Protein AF-A0A059LNT4-F1 (afdb_monomer)

Structure (mmCIF, N/CA/C/O backbone):
data_AF-A0A059LNT4-F1
#
_entry.id   AF-A0A059LNT4-F1
#
loop_
_atom_site.group_PDB
_atom_site.id
_atom_site.type_symbol
_atom_site.label_atom_id
_atom_site.label_alt_id
_atom_site.label_comp_id
_atom_site.label_asym_id
_atom_site.label_entity_id
_atom_site.label_seq_id
_atom_site.pdbx_PDB_ins_code
_atom_site.Cartn_x
_atom_site.Cartn_y
_atom_site.Cartn_z
_atom_site.occupancy
_atom_site.B_iso_or_equiv
_atom_site.auth_seq_id
_atom_site.auth_comp_id
_atom_site.auth_asym_id
_atom_site.auth_atom_id
_atom_site.pdbx_PDB_model_num
ATOM 1 N N . MET A 1 1 ? 23.253 -21.002 -30.972 1.00 73.50 1 MET A N 1
ATOM 2 C CA . MET A 1 1 ? 23.796 -20.289 -29.791 1.00 73.50 1 MET A CA 1
ATOM 3 C C . MET A 1 1 ? 22.802 -20.417 -28.641 1.00 73.50 1 MET A C 1
ATOM 5 O O . MET A 1 1 ? 21.646 -20.051 -28.825 1.00 73.50 1 MET A O 1
ATOM 9 N N . HIS A 1 2 ? 23.196 -21.004 -27.506 1.00 82.38 2 HIS A N 1
ATOM 10 C CA . HIS A 1 2 ? 22.270 -21.356 -26.416 1.00 82.38 2 HIS A CA 1
ATOM 11 C C . HIS A 1 2 ? 22.188 -20.314 -25.282 1.00 82.38 2 HIS A C 1
ATOM 13 O O . HIS A 1 2 ? 21.172 -20.287 -24.583 1.00 82.38 2 HIS A O 1
ATOM 19 N N . ASP A 1 3 ? 23.160 -19.408 -25.167 1.00 91.44 3 ASP A N 1
ATOM 20 C CA . ASP A 1 3 ? 23.259 -18.428 -24.069 1.00 91.44 3 ASP A CA 1
ATOM 21 C C . ASP A 1 3 ? 22.962 -16.995 -24.536 1.00 91.44 3 ASP A C 1
ATOM 23 O O . ASP A 1 3 ? 23.675 -16.042 -24.240 1.00 91.44 3 ASP A O 1
ATOM 27 N N . GLY A 1 4 ? 21.901 -16.842 -25.334 1.00 91.19 4 GLY A N 1
ATOM 28 C CA . GLY A 1 4 ? 21.432 -15.535 -25.790 1.00 91.19 4 GLY A CA 1
ATOM 29 C C . GLY A 1 4 ? 20.393 -14.925 -24.838 1.00 91.19 4 GLY A C 1
ATOM 30 O O . GLY A 1 4 ? 19.535 -15.658 -24.332 1.00 91.19 4 GLY A O 1
ATOM 31 N N . PRO A 1 5 ? 20.362 -13.590 -24.667 1.00 91.44 5 PRO A N 1
ATOM 32 C CA . PRO A 1 5 ? 19.374 -12.917 -23.817 1.00 91.44 5 PRO A CA 1
ATOM 33 C C . PRO A 1 5 ? 17.933 -13.175 -24.284 1.00 91.44 5 PRO A C 1
ATOM 35 O O . PRO A 1 5 ? 17.028 -13.308 -23.466 1.00 91.44 5 PRO A O 1
ATOM 38 N N . VAL A 1 6 ? 17.726 -13.356 -25.594 1.00 93.06 6 VAL A N 1
ATOM 39 C CA . VAL A 1 6 ? 16.432 -13.743 -26.184 1.00 93.06 6 VAL A CA 1
ATOM 40 C C . VAL A 1 6 ? 15.968 -15.109 -25.674 1.00 93.06 6 VAL A C 1
ATOM 42 O O . VAL A 1 6 ? 14.798 -15.277 -25.343 1.00 93.06 6 VAL A O 1
ATOM 45 N N . ARG A 1 7 ? 16.881 -16.081 -25.542 1.00 92.62 7 ARG A N 1
ATOM 46 C CA . ARG A 1 7 ? 16.547 -17.410 -25.014 1.00 92.62 7 ARG A CA 1
ATOM 47 C C . ARG A 1 7 ? 16.270 -17.365 -23.512 1.00 92.62 7 ARG A C 1
ATOM 49 O O . ARG A 1 7 ? 15.380 -18.071 -23.053 1.00 92.62 7 ARG A O 1
ATOM 56 N N . MET A 1 8 ? 16.984 -16.533 -22.754 1.00 93.00 8 MET A N 1
ATOM 57 C CA . MET A 1 8 ? 16.704 -16.328 -21.326 1.00 93.00 8 MET A CA 1
ATOM 58 C C . MET A 1 8 ? 15.334 -15.673 -21.100 1.00 93.00 8 MET A C 1
ATOM 60 O O . MET A 1 8 ? 14.596 -16.100 -20.214 1.00 93.00 8 MET A O 1
ATOM 64 N N . LEU A 1 9 ? 14.968 -14.694 -21.935 1.00 92.00 9 LEU A N 1
ATOM 65 C CA . LEU A 1 9 ? 13.643 -14.074 -21.925 1.00 92.00 9 LEU A CA 1
ATOM 66 C C . LEU A 1 9 ? 12.546 -15.081 -22.299 1.00 92.00 9 LEU A C 1
ATOM 68 O O . LEU A 1 9 ? 11.553 -15.186 -21.590 1.00 92.00 9 LEU A O 1
ATOM 72 N N . ALA A 1 10 ? 12.745 -15.870 -23.361 1.00 91.56 10 ALA A N 1
ATOM 73 C CA . ALA A 1 10 ? 11.788 -16.896 -23.789 1.00 91.56 10 ALA A CA 1
ATOM 74 C C . ALA A 1 10 ? 11.554 -17.978 -22.721 1.00 91.56 10 ALA A C 1
ATOM 76 O O . ALA A 1 10 ? 10.464 -18.534 -22.626 1.00 91.56 10 ALA A O 1
ATOM 77 N N . LYS A 1 11 ? 12.567 -18.260 -21.893 1.00 93.62 11 LYS A N 1
ATOM 78 C CA . LYS A 1 11 ? 12.459 -19.161 -20.739 1.00 93.62 11 LYS A CA 1
ATOM 79 C C . LYS A 1 11 ? 11.863 -18.506 -19.486 1.00 93.62 11 LYS A C 1
ATOM 81 O O . LYS A 1 11 ? 11.738 -19.182 -18.473 1.00 93.62 11 LYS A O 1
ATOM 86 N N . GLY A 1 12 ? 11.547 -17.210 -19.520 1.00 91.00 12 GLY A N 1
ATOM 87 C CA . GLY A 1 12 ? 11.014 -16.473 -18.371 1.00 91.00 12 GLY A CA 1
ATOM 88 C C . GLY A 1 12 ? 12.028 -16.209 -17.254 1.00 91.00 12 GLY A C 1
ATOM 89 O O . GLY A 1 12 ? 11.637 -15.816 -16.162 1.00 91.00 12 GLY A O 1
ATOM 90 N N . VAL A 1 13 ? 13.327 -16.408 -17.509 1.00 93.44 13 VAL A N 1
ATOM 91 C CA . VAL A 1 13 ? 14.394 -16.121 -16.529 1.00 93.44 13 VAL A CA 1
ATOM 92 C C . VAL A 1 13 ? 14.587 -14.610 -16.368 1.00 93.44 13 VAL A C 1
ATOM 94 O O . VAL A 1 13 ? 14.952 -14.130 -15.299 1.00 93.44 13 VAL A O 1
ATOM 97 N N . LEU A 1 14 ? 14.336 -13.853 -17.439 1.00 91.62 14 LEU A N 1
ATOM 98 C CA . LEU A 1 14 ? 14.414 -12.395 -17.459 1.00 91.62 14 LEU A CA 1
ATOM 99 C C . LEU A 1 14 ? 13.024 -11.789 -17.634 1.00 91.62 14 LEU A C 1
ATOM 101 O O . LEU A 1 14 ? 12.187 -12.328 -18.352 1.00 91.62 14 LEU A O 1
ATOM 105 N N . HIS A 1 15 ? 12.823 -10.611 -17.046 1.00 87.38 15 HIS A N 1
ATOM 106 C CA . HIS A 1 15 ? 11.605 -9.818 -17.236 1.00 87.38 15 HIS A CA 1
ATOM 107 C C . HIS A 1 15 ? 11.629 -8.995 -18.536 1.00 87.38 15 HIS A C 1
ATOM 109 O O . HIS A 1 15 ? 10.580 -8.591 -19.030 1.00 87.38 15 HIS A O 1
ATOM 115 N N . GLY A 1 16 ? 12.816 -8.735 -19.090 1.00 90.12 16 GLY A N 1
ATOM 116 C CA . GLY A 1 16 ? 13.004 -7.949 -20.306 1.00 90.12 16 GLY A CA 1
ATOM 117 C C . GLY A 1 16 ? 14.477 -7.829 -20.689 1.00 90.12 16 GLY A C 1
ATOM 118 O O . GLY A 1 16 ? 15.363 -8.109 -19.881 1.00 90.12 16 GLY A O 1
ATOM 119 N N . ILE A 1 17 ? 14.734 -7.416 -21.930 1.00 93.50 17 ILE A N 1
ATOM 120 C CA . ILE A 1 17 ? 16.080 -7.149 -22.452 1.00 93.50 17 ILE A CA 1
ATOM 121 C C . ILE A 1 17 ? 16.234 -5.636 -22.583 1.00 93.50 17 ILE A C 1
ATOM 123 O O . ILE A 1 17 ? 15.412 -4.984 -23.224 1.00 93.50 17 ILE A O 1
ATOM 127 N N . VAL A 1 18 ? 17.285 -5.079 -21.984 1.00 93.62 18 VAL A N 1
ATOM 128 C CA . VAL A 1 18 ? 17.505 -3.629 -21.922 1.00 93.62 18 VAL A CA 1
ATOM 129 C C . VAL A 1 18 ? 18.742 -3.262 -22.747 1.00 93.62 18 VAL A C 1
ATOM 131 O O . VAL A 1 18 ? 19.832 -3.749 -22.442 1.00 93.62 18 VAL A O 1
ATOM 134 N N . PRO A 1 19 ? 18.623 -2.400 -23.774 1.00 94.31 19 PRO A N 1
ATOM 135 C CA . PRO A 1 19 ? 19.780 -1.903 -24.512 1.00 94.31 19 PRO A CA 1
ATOM 136 C C . PRO A 1 19 ? 20.707 -1.076 -23.616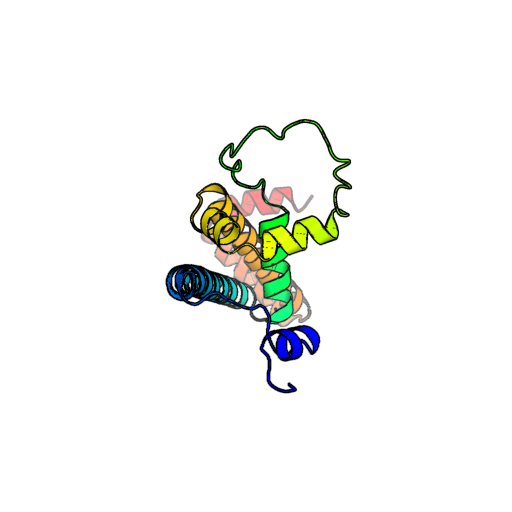 1.00 94.31 19 PRO A C 1
ATOM 138 O O . PRO A 1 19 ? 20.242 -0.195 -22.890 1.00 94.31 19 PRO A O 1
ATOM 141 N N . TRP A 1 20 ? 22.022 -1.293 -23.727 1.00 94.56 20 TRP A N 1
ATOM 142 C CA . TRP A 1 20 ? 23.028 -0.623 -22.889 1.00 94.56 20 TRP A CA 1
ATOM 143 C C . TRP A 1 20 ? 22.892 0.907 -22.882 1.00 94.56 20 TRP A C 1
ATOM 145 O O . TRP A 1 20 ? 22.866 1.523 -21.820 1.00 94.56 20 TRP A O 1
ATOM 155 N N . ALA A 1 21 ? 22.683 1.513 -24.056 1.00 96.56 21 ALA A N 1
ATOM 156 C CA . ALA A 1 21 ? 22.530 2.962 -24.208 1.00 96.56 21 ALA A CA 1
ATOM 157 C C . ALA A 1 21 ? 21.381 3.568 -23.373 1.00 96.56 21 ALA A C 1
ATOM 159 O O . ALA A 1 21 ? 21.422 4.749 -23.041 1.00 96.56 21 ALA A O 1
ATOM 160 N N . ARG A 1 22 ? 20.357 2.776 -23.016 1.00 93.94 22 ARG A N 1
ATOM 161 C CA . ARG A 1 22 ? 19.205 3.211 -22.202 1.00 93.94 22 ARG A CA 1
ATOM 162 C C . ARG A 1 22 ? 19.196 2.612 -20.794 1.00 93.94 22 ARG A C 1
ATOM 164 O O . ARG A 1 22 ? 18.312 2.946 -20.007 1.00 93.94 22 ARG A O 1
ATOM 171 N N . ALA A 1 23 ? 20.172 1.766 -20.458 1.00 94.38 23 ALA A N 1
ATOM 172 C CA . ALA A 1 23 ? 20.183 0.997 -19.218 1.00 94.38 23 ALA A CA 1
ATOM 173 C C . ALA A 1 23 ? 20.130 1.892 -17.976 1.00 94.38 23 ALA A C 1
ATOM 175 O O . ALA A 1 23 ? 19.333 1.643 -17.077 1.00 94.38 23 ALA A O 1
ATOM 176 N N . ARG A 1 24 ? 20.911 2.980 -17.947 1.00 96.25 24 ARG A N 1
ATOM 177 C CA . ARG A 1 24 ? 20.933 3.902 -16.802 1.00 96.25 24 ARG A CA 1
ATOM 178 C C . ARG A 1 24 ? 19.561 4.514 -16.520 1.00 96.25 24 ARG A C 1
ATOM 180 O O . ARG A 1 24 ? 19.102 4.461 -15.385 1.00 96.25 24 ARG A O 1
ATOM 187 N N . ALA A 1 25 ? 18.921 5.093 -17.535 1.00 93.25 25 ALA A N 1
ATOM 188 C CA . ALA A 1 25 ? 17.612 5.724 -17.376 1.00 93.25 25 ALA A CA 1
ATOM 189 C C . ALA A 1 25 ? 16.543 4.694 -16.981 1.00 93.25 25 ALA A C 1
ATOM 191 O O . ALA A 1 25 ? 15.757 4.942 -16.070 1.00 93.25 25 ALA A O 1
ATOM 192 N N . PHE A 1 26 ? 16.578 3.517 -17.615 1.00 92.50 26 PHE A N 1
ATOM 193 C CA . PHE A 1 26 ? 15.680 2.410 -17.305 1.00 92.50 26 PHE A CA 1
ATOM 194 C C . PHE A 1 26 ? 15.805 1.965 -15.840 1.00 92.50 26 PHE A C 1
ATOM 196 O O . PHE A 1 26 ? 14.822 1.988 -15.106 1.00 92.50 26 PHE A O 1
ATOM 203 N N . PHE A 1 27 ? 17.012 1.619 -15.380 1.00 94.44 27 PHE A N 1
ATOM 204 C CA . PHE A 1 27 ? 17.211 1.137 -14.012 1.00 94.44 27 PHE A CA 1
ATOM 205 C C . PHE A 1 27 ? 17.007 2.225 -12.958 1.00 94.44 27 PHE A C 1
ATOM 207 O O . PHE A 1 27 ? 16.534 1.913 -11.870 1.00 94.44 27 PHE A O 1
ATOM 214 N N . ALA A 1 28 ? 17.303 3.491 -13.265 1.00 94.69 28 ALA A N 1
ATOM 215 C CA . ALA A 1 28 ? 17.012 4.595 -12.354 1.00 94.69 28 ALA A CA 1
ATOM 216 C C . ALA A 1 28 ? 15.501 4.741 -12.108 1.00 94.69 28 ALA A C 1
ATOM 218 O O . ALA A 1 28 ? 15.078 4.832 -10.955 1.00 94.69 28 ALA A O 1
ATOM 219 N N . ALA A 1 29 ? 14.683 4.710 -13.167 1.00 91.56 29 ALA A N 1
ATOM 220 C CA . ALA A 1 29 ? 13.226 4.749 -13.041 1.00 91.56 29 ALA A CA 1
ATOM 221 C C . ALA A 1 29 ? 12.687 3.496 -12.332 1.00 91.56 29 ALA A C 1
ATOM 223 O O . ALA A 1 29 ? 11.899 3.609 -11.392 1.00 91.56 29 ALA A O 1
ATOM 224 N N . HIS A 1 30 ? 13.177 2.310 -12.711 1.00 93.69 30 HIS A N 1
ATOM 225 C CA . HIS A 1 30 ? 12.729 1.052 -12.118 1.00 93.69 30 HIS A CA 1
ATOM 226 C C . HIS A 1 30 ? 13.056 0.961 -10.624 1.00 93.69 30 HIS A C 1
ATOM 228 O O . HIS A 1 30 ? 12.221 0.543 -9.823 1.00 93.69 30 HIS A O 1
ATOM 234 N N . LEU A 1 31 ? 14.258 1.386 -10.223 1.00 95.94 31 LEU A N 1
ATOM 235 C CA . LEU A 1 31 ? 14.665 1.394 -8.821 1.00 95.94 31 LEU A CA 1
ATOM 236 C C . LEU A 1 31 ? 13.833 2.386 -8.006 1.00 95.94 31 LEU A C 1
ATOM 238 O O . LEU A 1 31 ? 13.335 2.017 -6.945 1.00 95.94 31 LEU A O 1
ATOM 242 N N . ARG A 1 32 ? 13.631 3.612 -8.509 1.00 95.69 32 ARG A N 1
ATOM 243 C CA . ARG A 1 32 ? 12.768 4.606 -7.848 1.00 95.69 32 ARG A CA 1
ATOM 244 C C . ARG A 1 32 ? 11.366 4.058 -7.626 1.00 95.69 32 ARG A C 1
ATOM 246 O O . ARG A 1 32 ? 10.848 4.145 -6.516 1.00 95.69 32 ARG A O 1
ATOM 253 N N . ARG A 1 33 ? 10.789 3.425 -8.649 1.00 95.00 33 ARG A N 1
ATOM 254 C CA . ARG A 1 33 ? 9.488 2.771 -8.531 1.00 95.00 33 ARG A CA 1
ATOM 255 C C . ARG A 1 33 ? 9.496 1.696 -7.446 1.00 95.00 33 ARG A C 1
ATOM 257 O O . ARG A 1 33 ? 8.589 1.672 -6.624 1.00 95.00 33 ARG A O 1
ATOM 264 N N . ARG A 1 34 ? 10.495 0.808 -7.429 1.00 95.25 34 ARG A N 1
ATOM 265 C CA . ARG A 1 34 ? 10.580 -0.272 -6.432 1.00 95.25 34 ARG A CA 1
ATOM 266 C C . ARG A 1 34 ? 10.684 0.267 -5.012 1.00 95.25 34 ARG A C 1
ATOM 268 O O . ARG A 1 34 ? 10.005 -0.249 -4.137 1.00 95.25 34 ARG A O 1
ATOM 275 N N . LEU A 1 35 ? 11.474 1.314 -4.793 1.00 96.69 35 LEU A N 1
ATOM 276 C CA . LEU A 1 35 ? 11.589 1.952 -3.481 1.00 96.69 35 LEU A CA 1
ATOM 277 C C . LEU A 1 35 ? 10.260 2.570 -3.027 1.00 96.69 35 LEU A C 1
ATOM 279 O O . LEU A 1 35 ? 9.850 2.340 -1.892 1.00 96.69 35 LEU A O 1
ATOM 283 N N . ALA A 1 36 ? 9.562 3.273 -3.923 1.00 95.44 36 ALA A N 1
ATOM 284 C CA . ALA A 1 36 ? 8.239 3.826 -3.642 1.00 95.44 36 ALA A CA 1
ATOM 285 C C . ALA A 1 36 ? 7.195 2.724 -3.369 1.00 95.44 36 ALA A C 1
ATOM 287 O O . ALA A 1 36 ? 6.432 2.814 -2.411 1.00 95.44 36 ALA A O 1
ATOM 288 N N . GLU A 1 37 ? 7.186 1.648 -4.167 1.00 95.81 37 GLU A N 1
ATOM 289 C CA . GLU A 1 37 ? 6.324 0.475 -3.951 1.00 95.81 37 GLU A CA 1
ATOM 290 C C . GLU A 1 37 ? 6.593 -0.142 -2.567 1.00 95.81 37 GLU A C 1
ATOM 292 O O . GLU A 1 37 ? 5.654 -0.358 -1.805 1.00 95.81 37 GLU A O 1
ATOM 297 N N . GLU A 1 38 ? 7.858 -0.357 -2.189 1.00 96.62 38 GLU A N 1
ATOM 298 C CA . GLU A 1 38 ? 8.216 -0.897 -0.870 1.00 96.62 38 GLU A CA 1
ATOM 299 C C . GLU A 1 38 ? 7.838 0.027 0.291 1.00 96.62 38 GLU A C 1
ATOM 301 O O . GLU A 1 38 ? 7.423 -0.443 1.349 1.00 96.62 38 GLU A O 1
ATOM 306 N N . GLU A 1 39 ? 7.971 1.340 0.132 1.00 95.81 39 GLU A N 1
ATOM 307 C CA . GLU A 1 39 ? 7.530 2.303 1.140 1.00 95.81 39 GLU A CA 1
ATOM 308 C C . GLU A 1 39 ? 6.016 2.245 1.362 1.00 95.81 39 GLU A C 1
ATOM 310 O O . GLU A 1 39 ? 5.562 2.118 2.502 1.00 95.81 39 GLU A O 1
ATOM 315 N N . LEU A 1 40 ? 5.234 2.218 0.284 1.00 95.56 40 LEU A N 1
ATOM 316 C CA . LEU A 1 40 ? 3.784 2.062 0.369 1.00 95.56 40 LEU A CA 1
ATOM 317 C C . LEU A 1 40 ? 3.389 0.716 0.982 1.00 95.56 40 LEU A C 1
ATOM 319 O O . LEU A 1 40 ? 2.511 0.671 1.842 1.00 95.56 40 LEU A O 1
ATOM 323 N N . LEU A 1 41 ? 4.067 -0.372 0.615 1.00 95.94 41 LEU A N 1
ATOM 324 C CA . LEU A 1 41 ? 3.838 -1.686 1.218 1.00 95.94 41 LEU A CA 1
ATOM 325 C C . LEU A 1 41 ? 4.141 -1.693 2.722 1.00 95.94 41 LEU A C 1
ATOM 327 O O . LEU A 1 41 ? 3.384 -2.296 3.483 1.00 95.94 41 LEU A O 1
ATOM 331 N N . ARG A 1 42 ? 5.189 -0.991 3.177 1.00 95.38 42 ARG A N 1
ATOM 332 C CA . ARG A 1 42 ? 5.468 -0.814 4.614 1.00 95.38 42 ARG A CA 1
ATOM 333 C C . ARG A 1 42 ? 4.342 -0.054 5.311 1.00 95.38 42 ARG A C 1
ATOM 335 O O . ARG A 1 42 ? 3.922 -0.454 6.395 1.00 95.38 42 ARG A O 1
ATOM 342 N N . HIS A 1 43 ? 3.810 0.997 4.689 1.00 95.00 43 HIS A N 1
ATOM 343 C CA . HIS A 1 43 ? 2.665 1.722 5.239 1.00 95.00 43 HIS A CA 1
ATOM 344 C C . HIS A 1 43 ? 1.405 0.859 5.319 1.00 95.00 43 HIS A C 1
ATOM 346 O O . HIS A 1 43 ? 0.723 0.893 6.344 1.00 95.00 43 HIS A O 1
ATOM 352 N N . ILE A 1 44 ? 1.126 0.053 4.295 1.00 94.88 44 ILE A N 1
ATOM 353 C CA . ILE A 1 44 ? 0.003 -0.890 4.290 1.00 94.88 44 ILE A CA 1
ATOM 354 C C . ILE A 1 44 ? 0.170 -1.929 5.407 1.00 94.88 44 ILE A C 1
ATOM 356 O O . ILE A 1 44 ? -0.751 -2.121 6.196 1.00 94.88 44 ILE A O 1
ATOM 360 N N . ALA A 1 45 ? 1.355 -2.529 5.543 1.00 94.12 45 ALA A N 1
ATOM 361 C CA . ALA A 1 45 ? 1.644 -3.495 6.604 1.00 94.12 45 ALA A CA 1
ATOM 362 C C . ALA A 1 45 ? 1.524 -2.878 8.011 1.00 94.12 45 ALA A C 1
ATOM 364 O O . ALA A 1 45 ? 1.049 -3.528 8.936 1.00 94.12 45 ALA A O 1
ATOM 365 N N . SER A 1 46 ? 1.906 -1.606 8.178 1.00 93.00 46 SER A N 1
ATOM 366 C CA . SER A 1 46 ? 1.716 -0.882 9.444 1.00 93.00 46 SER A CA 1
ATOM 367 C C . SER A 1 46 ? 0.247 -0.564 9.748 1.00 93.00 46 SER A C 1
ATOM 369 O O . SER A 1 46 ? -0.132 -0.448 10.910 1.00 93.00 46 SER A O 1
ATOM 371 N N . ALA A 1 47 ? -0.576 -0.384 8.711 1.00 93.62 47 ALA A N 1
ATOM 372 C CA . ALA A 1 47 ? -1.997 -0.086 8.847 1.00 93.62 47 ALA A CA 1
ATOM 373 C C . ALA A 1 47 ? -2.808 -1.336 9.205 1.00 93.62 47 ALA A C 1
ATOM 375 O O . ALA A 1 47 ? -3.773 -1.238 9.961 1.00 93.62 47 ALA A O 1
ATOM 376 N N . ASP A 1 48 ? -2.405 -2.488 8.671 1.00 92.81 48 ASP A N 1
ATOM 377 C CA . ASP A 1 48 ? -3.023 -3.781 8.931 1.00 92.81 48 ASP A CA 1
ATOM 378 C C . ASP A 1 48 ? -1.954 -4.887 9.030 1.00 92.81 48 ASP A C 1
ATOM 380 O O . ASP A 1 48 ? -1.581 -5.482 8.014 1.00 92.81 48 ASP A O 1
ATOM 384 N N . PRO A 1 49 ? -1.469 -5.200 10.247 1.00 88.56 49 PRO A N 1
ATOM 385 C CA . PRO A 1 49 ? -0.456 -6.236 10.459 1.00 88.56 49 PRO A CA 1
ATOM 386 C C . PRO A 1 49 ? -0.915 -7.647 10.066 1.00 88.56 49 PRO A C 1
ATOM 388 O O . PRO A 1 49 ? -0.083 -8.529 9.870 1.00 88.56 49 PRO A O 1
ATOM 391 N N . GLY A 1 50 ? -2.230 -7.878 9.960 1.00 87.44 50 GLY A N 1
ATOM 392 C CA . GLY A 1 50 ? -2.790 -9.157 9.524 1.00 87.44 50 GLY A CA 1
ATOM 393 C C . GLY A 1 50 ? -2.760 -9.355 8.007 1.00 87.44 50 GLY A C 1
ATOM 394 O O . GLY A 1 50 ? -3.047 -10.454 7.529 1.00 87.44 50 GLY A O 1
ATOM 395 N N . LEU A 1 51 ? -2.425 -8.316 7.234 1.00 90.62 51 LEU A N 1
ATOM 396 C CA . LEU A 1 51 ? -2.426 -8.374 5.781 1.00 90.62 51 LEU A CA 1
ATOM 397 C C . LEU A 1 51 ? -1.093 -8.915 5.250 1.00 90.62 51 LEU A C 1
ATOM 399 O O . LEU A 1 51 ? -0.036 -8.302 5.387 1.00 90.62 51 LEU A O 1
ATOM 403 N N . GLY A 1 52 ? -1.147 -10.066 4.577 1.00 92.62 52 GLY A N 1
ATOM 404 C CA . GLY A 1 52 ? 0.024 -10.640 3.918 1.00 92.62 52 GLY A CA 1
ATOM 405 C C . GLY A 1 52 ? 0.568 -9.744 2.799 1.00 92.62 52 GLY A C 1
ATOM 406 O O . GLY A 1 52 ? -0.177 -9.045 2.110 1.00 92.62 52 GLY A O 1
ATOM 407 N N . ARG A 1 53 ? 1.880 -9.823 2.546 1.00 93.62 53 ARG A N 1
ATOM 408 C CA . ARG A 1 53 ? 2.576 -8.994 1.543 1.00 93.62 53 ARG A CA 1
ATOM 409 C C . ARG A 1 53 ? 1.973 -9.080 0.134 1.00 93.62 53 ARG A C 1
ATOM 411 O O . ARG A 1 53 ? 1.899 -8.070 -0.559 1.00 93.62 53 ARG A O 1
ATOM 418 N N . ALA A 1 54 ? 1.530 -10.265 -0.291 1.00 93.38 54 ALA A N 1
ATOM 419 C CA . ALA A 1 54 ? 0.884 -10.446 -1.593 1.00 93.38 54 ALA A CA 1
ATOM 420 C C . ALA A 1 54 ? -0.455 -9.692 -1.676 1.00 93.38 54 ALA A C 1
ATOM 422 O O . ALA A 1 54 ? -0.706 -8.992 -2.652 1.00 93.38 54 ALA A O 1
ATOM 423 N N . ALA A 1 55 ? -1.272 -9.765 -0.622 1.00 93.00 55 ALA A N 1
ATOM 424 C CA . ALA A 1 55 ? -2.540 -9.047 -0.548 1.00 93.00 55 ALA A CA 1
ATOM 425 C C . ALA A 1 55 ? -2.330 -7.525 -0.481 1.00 93.00 55 ALA A C 1
ATOM 427 O O . ALA A 1 55 ? -3.046 -6.783 -1.147 1.00 93.00 55 ALA A O 1
ATOM 428 N N . ALA A 1 56 ? -1.304 -7.060 0.241 1.00 94.88 56 ALA A N 1
ATOM 429 C CA . ALA A 1 56 ? -0.909 -5.651 0.256 1.00 94.88 56 ALA A CA 1
ATOM 430 C C . ALA A 1 56 ? -0.519 -5.144 -1.144 1.00 94.88 56 ALA A C 1
ATOM 432 O O . ALA A 1 56 ? -0.908 -4.046 -1.543 1.00 94.88 56 ALA A O 1
ATOM 433 N N . ARG A 1 57 ? 0.205 -5.961 -1.920 1.00 95.12 57 ARG A N 1
ATOM 434 C CA . ARG A 1 57 ? 0.584 -5.628 -3.298 1.00 95.12 57 ARG A CA 1
ATOM 435 C C . ARG A 1 57 ? -0.616 -5.563 -4.237 1.00 95.12 57 ARG A C 1
ATOM 437 O O . ARG A 1 57 ? -0.704 -4.631 -5.031 1.00 95.12 57 ARG A O 1
ATOM 444 N N . GLU A 1 58 ? -1.543 -6.509 -4.129 1.00 93.94 58 GLU A N 1
ATOM 445 C CA . GLU A 1 58 ? -2.779 -6.476 -4.915 1.00 93.94 58 GLU A CA 1
ATOM 446 C C . GLU A 1 58 ? -3.670 -5.289 -4.529 1.00 93.94 58 GLU A C 1
ATOM 448 O O . GLU A 1 58 ? -4.219 -4.628 -5.407 1.00 93.94 58 GLU A O 1
ATOM 453 N N . ALA A 1 59 ? -3.759 -4.944 -3.240 1.00 93.44 59 ALA A N 1
ATOM 454 C CA . ALA A 1 59 ? -4.469 -3.746 -2.793 1.00 93.44 59 ALA A CA 1
ATOM 455 C C . ALA A 1 59 ? -3.871 -2.479 -3.421 1.00 93.44 59 ALA A C 1
ATOM 457 O O . ALA A 1 59 ? -4.596 -1.697 -4.032 1.00 93.44 59 ALA A O 1
ATOM 458 N N . LEU A 1 60 ? -2.545 -2.322 -3.360 1.00 94.44 60 LEU A N 1
ATOM 459 C CA . LEU A 1 60 ? -1.849 -1.187 -3.965 1.00 94.44 60 LEU A CA 1
ATOM 460 C C . LEU A 1 60 ? -2.080 -1.106 -5.481 1.00 94.44 60 LEU A C 1
ATOM 462 O O . LEU A 1 60 ? -2.361 -0.032 -6.015 1.00 94.44 60 LEU A O 1
ATOM 466 N N . LYS A 1 61 ? -2.007 -2.244 -6.175 1.00 93.81 61 LYS A N 1
ATOM 467 C CA . LYS A 1 61 ? -2.306 -2.331 -7.607 1.00 93.81 61 LYS A CA 1
ATOM 468 C C . LYS A 1 61 ? -3.742 -1.905 -7.907 1.00 93.81 61 LYS A C 1
ATOM 470 O O . LYS A 1 61 ? -3.966 -1.123 -8.827 1.00 93.81 61 LYS A O 1
ATOM 475 N N . ASN A 1 62 ? -4.710 -2.354 -7.113 1.00 92.25 62 ASN A N 1
ATOM 476 C CA . ASN A 1 62 ? -6.109 -1.962 -7.269 1.00 92.25 62 ASN A CA 1
ATOM 477 C C . ASN A 1 62 ? -6.318 -0.465 -7.011 1.00 92.25 62 ASN A C 1
ATOM 479 O O . ASN A 1 62 ? -7.091 0.175 -7.722 1.00 92.25 62 ASN A O 1
ATOM 483 N N . TRP A 1 63 ? -5.616 0.127 -6.043 1.00 92.88 63 TRP A N 1
ATOM 484 C CA . TRP A 1 63 ? -5.675 1.570 -5.793 1.00 92.88 63 TRP A CA 1
ATOM 485 C C . TRP A 1 63 ? -5.138 2.384 -6.964 1.00 92.88 63 TRP A C 1
ATOM 487 O O . TRP A 1 63 ? -5.752 3.383 -7.329 1.00 92.88 63 TRP A O 1
ATOM 497 N N . PHE A 1 64 ? -4.044 1.931 -7.578 1.00 91.69 64 PHE A N 1
ATOM 498 C CA . PHE A 1 64 ? -3.491 2.540 -8.784 1.00 91.69 64 PHE A CA 1
ATOM 499 C C . PHE A 1 64 ? -4.472 2.437 -9.961 1.00 91.69 64 PHE A C 1
ATOM 501 O O . PHE A 1 64 ? -4.815 3.444 -10.572 1.00 91.69 64 PHE A O 1
ATOM 508 N N . LEU A 1 65 ? -4.986 1.235 -10.240 1.00 89.50 65 LEU A N 1
ATOM 509 C CA . LEU A 1 65 ? -5.863 0.979 -11.390 1.00 89.50 65 LEU A CA 1
ATOM 510 C C . LEU A 1 65 ? -7.263 1.598 -11.265 1.00 89.50 65 LEU A C 1
ATOM 512 O O . LEU A 1 65 ? -7.902 1.858 -12.280 1.00 89.50 65 LEU A O 1
ATOM 516 N N . SER A 1 66 ? -7.745 1.820 -10.040 1.00 86.31 66 SER A N 1
ATOM 517 C CA . SER A 1 66 ? -9.022 2.503 -9.779 1.00 86.31 66 SER A CA 1
ATOM 518 C C . SER A 1 66 ? -8.900 4.026 -9.721 1.00 86.31 66 SER A C 1
ATOM 520 O O . SER A 1 66 ? -9.916 4.718 -9.647 1.00 86.31 66 SER A O 1
ATOM 522 N N . SER A 1 67 ? -7.679 4.565 -9.743 1.00 81.06 67 SER A N 1
ATOM 523 C CA . SER A 1 67 ? -7.454 6.005 -9.752 1.00 81.06 67 SER A CA 1
ATOM 524 C C . SER A 1 67 ? -7.632 6.555 -11.172 1.00 81.06 67 SER A C 1
ATOM 526 O O . SER A 1 67 ? -7.180 5.920 -12.129 1.00 81.06 67 SER A O 1
ATOM 528 N N . PRO A 1 68 ? -8.270 7.727 -11.352 1.00 67.88 68 PRO A N 1
ATOM 529 C CA . PRO A 1 68 ? -8.224 8.407 -12.638 1.00 67.88 68 PRO A CA 1
ATOM 530 C C . PRO A 1 68 ? -6.757 8.713 -12.953 1.00 67.88 68 PRO A C 1
ATOM 532 O O . PRO A 1 68 ? -6.104 9.449 -12.211 1.00 67.88 68 PRO A O 1
ATOM 535 N N . LEU A 1 69 ? -6.224 8.098 -14.014 1.00 60.56 69 LEU A N 1
ATOM 536 C CA . LEU A 1 69 ? -4.835 8.318 -14.406 1.00 60.56 69 LEU A CA 1
ATOM 537 C C . LEU A 1 69 ? -4.604 9.813 -14.682 1.00 60.56 69 LEU A C 1
ATOM 539 O O . LEU A 1 69 ? -5.498 10.467 -15.233 1.00 60.56 69 LEU A O 1
ATOM 543 N N . PRO A 1 70 ? -3.417 10.354 -14.349 1.00 54.12 70 PRO A N 1
ATOM 544 C CA . PRO A 1 70 ? -3.025 11.666 -14.843 1.00 54.12 70 PRO A CA 1
ATOM 545 C C . PRO A 1 70 ? -3.147 11.669 -16.372 1.00 54.12 70 PRO A C 1
ATOM 547 O O . PRO A 1 70 ? -2.826 10.679 -17.038 1.00 54.12 70 PRO A O 1
ATOM 550 N N . ALA A 1 71 ? -3.710 12.746 -16.927 1.00 47.56 71 ALA A N 1
ATOM 551 C CA . ALA A 1 71 ? -3.911 12.866 -18.364 1.00 47.56 71 ALA A CA 1
ATOM 552 C C . ALA A 1 71 ? -2.558 12.684 -19.060 1.00 47.56 71 ALA A C 1
ATOM 554 O O . ALA A 1 71 ? -1.638 13.465 -18.833 1.00 47.56 71 ALA A O 1
ATOM 555 N N . ALA A 1 72 ? -2.434 11.633 -19.875 1.00 46.44 72 ALA A N 1
ATOM 556 C CA . ALA A 1 72 ? -1.206 11.365 -20.609 1.00 46.44 72 ALA A CA 1
ATOM 557 C C . ALA A 1 72 ? -0.781 12.628 -21.383 1.00 46.44 72 ALA A C 1
ATOM 559 O O . ALA A 1 72 ? -1.651 13.298 -21.954 1.00 46.44 72 ALA A O 1
ATOM 560 N N . PRO A 1 73 ? 0.523 12.959 -21.457 1.00 39.38 73 PRO A N 1
ATOM 561 C CA . PRO A 1 73 ? 0.968 14.010 -22.356 1.00 39.38 73 PRO A CA 1
ATOM 562 C C . PRO A 1 73 ? 0.498 13.642 -23.764 1.00 39.38 73 PRO A C 1
ATOM 564 O O . PRO A 1 73 ? 0.661 12.499 -24.196 1.00 39.38 73 PRO A O 1
ATOM 567 N N . ALA A 1 74 ? -0.131 14.597 -24.449 1.00 39.56 74 ALA A N 1
ATOM 568 C CA . ALA A 1 74 ? -0.632 14.457 -25.810 1.00 39.56 74 ALA A CA 1
ATOM 569 C C . ALA A 1 74 ? 0.537 14.219 -26.783 1.00 39.56 74 ALA A C 1
ATOM 571 O O . ALA A 1 74 ? 0.996 15.120 -27.479 1.00 39.56 74 ALA A O 1
ATOM 572 N N . VAL A 1 75 ? 1.064 12.999 -26.805 1.00 43.09 75 VAL A N 1
ATOM 573 C CA . VAL A 1 75 ? 2.072 12.570 -27.765 1.00 43.09 75 VAL A CA 1
ATOM 574 C C . VAL A 1 75 ? 1.332 12.077 -28.997 1.00 43.09 75 VAL A C 1
ATOM 576 O O . VAL A 1 75 ? 0.836 10.958 -29.017 1.00 43.09 75 VAL A O 1
ATOM 579 N N . GLY A 1 76 ? 1.278 12.949 -30.005 1.00 41.09 76 GLY A N 1
ATOM 580 C CA . GLY A 1 76 ? 1.116 12.600 -31.415 1.00 41.09 76 GLY A CA 1
ATOM 581 C C . GLY A 1 76 ? -0.228 11.988 -31.804 1.00 41.09 76 GLY A C 1
ATOM 582 O O . GLY A 1 76 ? -0.496 10.814 -31.572 1.00 41.09 76 GLY A O 1
ATOM 583 N N . SER A 1 77 ? -1.039 12.777 -32.503 1.00 34.81 77 SER A N 1
ATOM 584 C CA . SER A 1 77 ? -2.186 12.323 -33.290 1.00 34.81 77 SER A CA 1
ATOM 585 C C . SER A 1 77 ? -1.874 11.022 -34.050 1.00 34.81 77 SER A C 1
ATOM 587 O O . SER A 1 77 ? -0.893 10.991 -34.797 1.00 34.81 77 SER A O 1
ATOM 589 N N . PRO A 1 78 ? -2.685 9.954 -33.937 1.0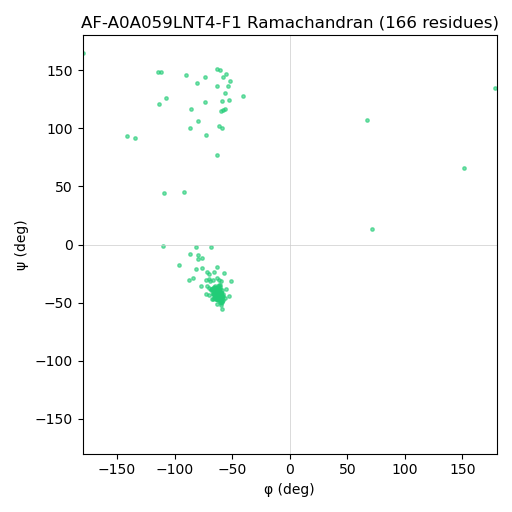0 41.75 78 PRO A N 1
ATOM 590 C CA . PRO A 1 78 ? -2.462 8.765 -34.738 1.00 41.75 78 PRO A CA 1
ATOM 591 C C . PRO A 1 78 ? -2.892 9.053 -36.180 1.00 41.75 78 PRO A C 1
ATOM 593 O O . PRO A 1 78 ? -4.043 9.407 -36.452 1.00 41.75 78 PRO A O 1
ATOM 596 N N . GLN A 1 79 ? -1.960 8.886 -37.117 1.00 39.81 79 GLN A N 1
ATOM 597 C CA . GLN A 1 79 ? -2.288 8.712 -38.527 1.00 39.81 79 GLN A CA 1
ATOM 598 C C . GLN A 1 79 ? -3.310 7.575 -38.661 1.00 39.81 79 GLN A C 1
ATOM 600 O O . GLN A 1 79 ? -3.100 6.461 -38.178 1.00 39.81 79 GLN A O 1
ATOM 605 N N . ARG A 1 80 ? -4.445 7.886 -39.300 1.00 41.28 80 ARG A N 1
ATOM 606 C CA . ARG A 1 80 ? -5.480 6.917 -39.671 1.00 41.28 80 ARG A CA 1
ATOM 607 C C . ARG A 1 80 ? -4.856 5.844 -40.558 1.00 41.28 80 ARG A C 1
ATOM 609 O O . ARG A 1 80 ? -4.452 6.145 -41.675 1.00 41.28 80 ARG A O 1
ATOM 616 N N . GLY A 1 81 ? -4.837 4.606 -40.079 1.00 43.81 81 GLY A N 1
ATOM 617 C CA . GLY A 1 81 ? -4.493 3.458 -40.912 1.00 43.81 81 GLY A CA 1
ATOM 618 C C . GLY A 1 81 ? -3.857 2.310 -40.147 1.00 43.81 81 GLY A C 1
ATOM 619 O O . GLY A 1 81 ? -2.695 2.016 -40.368 1.00 43.81 81 GLY A O 1
ATOM 620 N N . SER A 1 82 ? -4.602 1.674 -39.246 1.00 38.34 82 SER A N 1
ATOM 621 C CA . SER A 1 82 ? -4.510 0.238 -38.940 1.00 38.34 82 SER A CA 1
ATOM 622 C C . SER A 1 82 ? -5.504 -0.048 -37.819 1.00 38.34 82 SER A C 1
ATOM 624 O O . SER A 1 82 ? -5.598 0.731 -36.871 1.00 38.34 82 SER A O 1
ATOM 626 N N . GLY A 1 83 ? -6.290 -1.117 -37.940 1.00 40.22 83 GLY A N 1
ATOM 627 C CA . GLY A 1 83 ? -7.261 -1.514 -36.925 1.00 40.22 83 GLY A CA 1
ATOM 628 C C . GLY A 1 83 ? -6.563 -1.773 -35.594 1.00 40.22 83 GLY A C 1
ATOM 629 O O . GLY A 1 83 ? -5.970 -2.830 -35.392 1.00 40.22 83 GLY A O 1
ATOM 630 N N . VAL A 1 84 ? -6.629 -0.804 -34.680 1.00 41.00 84 VAL A N 1
ATOM 631 C CA . VAL A 1 84 ? -6.175 -0.981 -33.303 1.00 41.00 84 VAL A CA 1
ATOM 632 C C . VAL A 1 84 ? -7.204 -1.872 -32.624 1.00 41.00 84 VAL A C 1
ATOM 634 O O . VAL A 1 84 ? -8.238 -1.407 -32.148 1.00 41.00 84 VAL A O 1
ATOM 637 N N . VAL A 1 85 ? -6.934 -3.175 -32.609 1.00 44.97 85 VAL A N 1
ATOM 638 C CA . VAL A 1 85 ? -7.600 -4.095 -31.691 1.00 44.97 85 VAL A CA 1
ATOM 639 C C . VAL A 1 85 ? -7.230 -3.615 -30.292 1.00 44.97 85 VAL A C 1
ATOM 641 O O . VAL A 1 85 ? -6.099 -3.816 -29.848 1.00 44.97 85 VAL A O 1
ATOM 644 N N . LEU A 1 86 ? -8.145 -2.909 -29.620 1.00 40.97 86 LEU A N 1
ATOM 645 C CA . LEU A 1 86 ? -7.930 -2.542 -28.227 1.00 40.97 86 LEU A CA 1
ATOM 646 C C . LEU A 1 86 ? -7.750 -3.843 -27.430 1.00 40.97 86 LEU A C 1
ATOM 648 O O . LEU A 1 86 ? -8.630 -4.708 -27.481 1.00 40.97 86 LEU A O 1
ATOM 652 N N . PRO A 1 87 ? -6.632 -4.014 -26.705 1.00 43.09 87 PRO A N 1
ATOM 653 C CA . PRO A 1 87 ? -6.465 -5.173 -25.850 1.00 43.09 87 PRO A CA 1
ATOM 654 C C . PRO A 1 87 ? -7.575 -5.202 -24.784 1.00 43.09 87 PRO A C 1
ATOM 656 O O . PRO A 1 87 ? -8.063 -4.145 -24.367 1.00 43.09 87 PRO A O 1
ATOM 659 N N . PRO A 1 88 ? -7.987 -6.397 -24.320 1.00 48.69 88 PRO A N 1
ATOM 660 C CA . PRO A 1 88 ? -8.994 -6.526 -23.272 1.00 48.69 88 PRO A CA 1
ATOM 661 C C . PRO A 1 88 ? -8.572 -5.739 -22.023 1.00 48.69 88 PRO A C 1
ATOM 663 O O . PRO A 1 88 ? -7.382 -5.654 -21.709 1.00 48.69 88 PRO A O 1
ATOM 666 N N . ALA A 1 89 ? -9.543 -5.182 -21.295 1.00 54.97 89 ALA A N 1
ATOM 667 C CA . ALA A 1 89 ? -9.314 -4.254 -20.180 1.00 54.97 89 ALA A CA 1
ATOM 668 C C . ALA A 1 89 ? -8.299 -4.757 -19.127 1.00 54.97 89 ALA A C 1
ATOM 670 O O . ALA A 1 89 ? -7.548 -3.955 -18.573 1.00 54.97 89 ALA A O 1
ATOM 671 N N . SER A 1 90 ? -8.204 -6.077 -18.905 1.00 60.56 90 SER A N 1
ATOM 672 C CA . SER A 1 90 ? -7.224 -6.681 -17.988 1.00 60.56 90 SER A CA 1
ATOM 673 C C . SER A 1 90 ? -5.773 -6.561 -18.469 1.00 60.56 90 SER A C 1
ATOM 675 O O . SER A 1 90 ? -4.887 -6.280 -17.665 1.00 60.56 90 SER A O 1
ATOM 677 N N . ARG A 1 91 ? -5.517 -6.707 -19.779 1.00 61.50 91 ARG A N 1
ATOM 678 C CA . ARG A 1 91 ? -4.178 -6.515 -20.362 1.00 61.50 91 ARG A CA 1
ATOM 679 C C . ARG A 1 91 ? -3.757 -5.054 -20.293 1.00 61.50 91 ARG A C 1
ATOM 681 O O . ARG A 1 91 ? -2.620 -4.773 -19.934 1.00 61.50 91 ARG A O 1
ATOM 688 N N . ARG A 1 92 ? -4.697 -4.135 -20.534 1.00 68.19 92 ARG A N 1
ATOM 689 C CA . ARG A 1 92 ? -4.444 -2.696 -20.409 1.00 68.19 92 ARG A CA 1
ATOM 690 C C . ARG A 1 92 ? -4.059 -2.321 -18.975 1.00 68.19 92 ARG A C 1
ATOM 692 O O . ARG A 1 92 ? -3.095 -1.594 -18.785 1.00 68.19 92 ARG A O 1
ATOM 699 N N . GLY A 1 93 ? -4.750 -2.858 -17.966 1.00 80.06 93 GLY A N 1
ATOM 700 C CA . GLY A 1 93 ? -4.396 -2.638 -16.558 1.00 80.06 93 GLY A CA 1
ATOM 701 C C . GLY A 1 93 ? -3.002 -3.163 -16.193 1.00 80.06 93 GLY A C 1
ATOM 702 O O . GLY A 1 93 ? -2.225 -2.458 -15.555 1.00 80.06 93 GLY A O 1
ATOM 703 N N . GLU A 1 94 ? -2.646 -4.369 -16.640 1.00 83.25 94 GLU A N 1
ATOM 704 C CA . GLU A 1 94 ? -1.303 -4.936 -16.436 1.00 83.25 94 GLU A CA 1
ATOM 705 C C . GLU A 1 94 ? -0.194 -4.100 -17.090 1.00 83.25 94 GLU A C 1
ATOM 707 O O . GLU A 1 94 ? 0.858 -3.888 -16.489 1.00 83.25 94 GLU A O 1
ATOM 712 N N . GLU A 1 95 ? -0.419 -3.595 -18.301 1.00 85.56 95 GLU A N 1
ATOM 713 C CA . GLU A 1 95 ? 0.535 -2.731 -19.005 1.00 85.56 95 GLU A CA 1
ATOM 714 C C . GLU A 1 95 ? 0.740 -1.393 -18.283 1.00 85.56 95 GLU A C 1
ATOM 716 O O . GLU A 1 95 ? 1.884 -0.974 -18.093 1.00 85.56 95 GLU A O 1
ATOM 721 N N . LEU A 1 96 ? -0.343 -0.758 -17.818 1.00 86.88 96 LEU A N 1
ATOM 722 C CA . LEU A 1 96 ? -0.275 0.474 -17.023 1.00 86.88 96 LEU A CA 1
ATOM 723 C C . LEU A 1 96 ? 0.447 0.222 -15.698 1.00 86.88 96 LEU A C 1
ATOM 725 O O . LEU A 1 96 ? 1.350 0.969 -15.329 1.00 86.88 96 LEU A O 1
ATOM 729 N N . TRP A 1 97 ? 0.112 -0.874 -15.007 1.00 89.44 97 TRP A N 1
ATOM 730 C CA . TRP A 1 97 ? 0.787 -1.250 -13.769 1.00 89.44 97 TRP A CA 1
ATOM 731 C C . TRP A 1 97 ? 2.275 -1.492 -13.996 1.00 89.44 97 TRP A C 1
ATOM 733 O O . TRP A 1 97 ? 3.060 -1.115 -13.141 1.00 89.44 97 TRP A O 1
ATOM 743 N N . ARG A 1 98 ? 2.703 -2.070 -15.123 1.00 89.00 98 ARG A N 1
ATOM 744 C CA . ARG A 1 98 ? 4.128 -2.295 -15.438 1.00 89.00 98 ARG A CA 1
ATOM 745 C C . ARG A 1 98 ? 4.877 -1.033 -15.873 1.00 89.00 98 ARG A C 1
ATOM 747 O O . ARG A 1 98 ? 6.102 -1.069 -15.936 1.00 89.00 98 ARG A O 1
ATOM 754 N N . ASN A 1 99 ? 4.184 0.065 -16.162 1.00 90.75 99 ASN A N 1
ATOM 755 C CA . ASN A 1 99 ? 4.815 1.312 -16.572 1.00 90.75 99 ASN A CA 1
ATOM 756 C C . ASN A 1 99 ? 5.366 2.068 -15.351 1.00 90.75 99 ASN A C 1
ATOM 758 O O . ASN A 1 99 ? 4.615 2.641 -14.563 1.00 90.75 99 ASN A O 1
ATOM 762 N N . ASP A 1 100 ? 6.692 2.066 -15.193 1.00 91.38 100 ASP A N 1
ATOM 763 C CA . ASP A 1 100 ? 7.375 2.728 -14.074 1.00 91.38 100 ASP A CA 1
ATOM 764 C C . ASP A 1 100 ? 7.084 4.234 -14.009 1.00 91.38 100 ASP A C 1
ATOM 766 O O . ASP A 1 100 ? 6.883 4.764 -12.919 1.00 91.38 100 ASP A O 1
ATOM 770 N N . GLY A 1 101 ? 7.013 4.910 -15.160 1.00 89.44 101 GLY A N 1
ATOM 771 C CA . GLY A 1 101 ? 6.766 6.351 -15.230 1.00 89.44 101 GLY A CA 1
ATOM 772 C C . GLY A 1 101 ? 5.369 6.726 -14.749 1.00 89.44 101 GLY A C 1
ATOM 773 O O . GLY A 1 101 ? 5.233 7.603 -13.906 1.00 89.44 101 GLY A O 1
ATOM 774 N N . GLN A 1 102 ? 4.342 6.011 -15.217 1.00 90.06 102 GLN A N 1
ATOM 775 C CA . GLN A 1 102 ? 2.959 6.278 -14.804 1.00 90.06 102 GLN A CA 1
ATOM 776 C C . GLN A 1 102 ? 2.717 5.969 -13.328 1.00 90.06 102 GLN A C 1
ATOM 778 O O . GLN A 1 102 ? 1.984 6.694 -12.660 1.00 90.06 102 GLN A O 1
ATOM 783 N N . PHE A 1 103 ? 3.329 4.902 -12.805 1.00 92.19 103 PHE A N 1
ATOM 784 C CA . PHE A 1 103 ? 3.238 4.605 -11.379 1.00 92.19 103 PHE A CA 1
ATOM 785 C C . PHE A 1 103 ? 3.889 5.707 -10.542 1.00 92.19 103 PHE A C 1
ATOM 787 O O . PHE A 1 103 ? 3.286 6.169 -9.578 1.00 92.19 103 PHE A O 1
ATOM 794 N N . LEU A 1 104 ? 5.097 6.144 -10.912 1.00 92.25 104 LEU A N 1
ATOM 795 C CA . LEU A 1 104 ? 5.795 7.214 -10.200 1.00 92.25 104 LEU A CA 1
ATOM 796 C C . LEU A 1 104 ? 5.020 8.531 -10.258 1.00 92.25 104 LEU A C 1
ATOM 798 O O . LEU A 1 104 ? 4.830 9.153 -9.222 1.00 92.25 104 LEU A O 1
ATOM 802 N N . GLU A 1 105 ? 4.507 8.911 -11.427 1.00 91.44 105 GLU A N 1
ATOM 803 C CA . GLU A 1 105 ? 3.683 10.112 -11.589 1.00 91.44 105 GLU A CA 1
ATOM 804 C C . GLU A 1 105 ? 2.409 10.054 -10.738 1.00 91.44 105 GLU A C 1
ATOM 806 O O . GLU A 1 105 ? 2.003 11.054 -10.154 1.00 91.44 105 GLU A O 1
ATOM 811 N N . TRP A 1 106 ? 1.790 8.880 -10.619 1.00 92.06 106 TRP A N 1
ATOM 812 C CA . TRP A 1 106 ? 0.638 8.695 -9.745 1.00 92.06 106 TRP A CA 1
ATOM 813 C C . TRP A 1 106 ? 1.004 8.813 -8.260 1.00 92.06 106 TRP A C 1
ATOM 815 O O . TRP A 1 106 ? 0.315 9.523 -7.532 1.00 92.06 106 TRP A O 1
ATOM 825 N N . VAL A 1 107 ? 2.077 8.154 -7.803 1.00 91.56 107 VAL A N 1
ATOM 826 C CA . VAL A 1 107 ? 2.503 8.209 -6.390 1.00 91.56 107 VAL A CA 1
ATOM 827 C C . VAL A 1 107 ? 2.951 9.616 -5.994 1.00 91.56 107 VAL A C 1
ATOM 829 O O . VAL A 1 107 ? 2.579 10.098 -4.927 1.00 91.56 107 VAL A O 1
ATOM 832 N N . GLU A 1 108 ? 3.754 10.263 -6.837 1.00 88.44 108 GLU A N 1
ATOM 833 C CA . GLU A 1 108 ? 4.272 11.615 -6.606 1.00 88.44 108 GLU A CA 1
ATOM 834 C C . GLU A 1 108 ? 3.193 12.687 -6.877 1.00 88.44 108 GLU A C 1
ATOM 836 O O . GLU A 1 108 ? 3.275 13.808 -6.375 1.00 88.44 108 GLU A O 1
ATOM 841 N N . GLY A 1 109 ? 2.151 12.342 -7.637 1.00 88.31 109 GLY A N 1
ATOM 842 C CA . GLY A 1 109 ? 1.020 13.205 -7.949 1.00 88.31 109 GLY A CA 1
ATOM 843 C C . GLY A 1 109 ? 0.066 13.396 -6.769 1.00 88.31 109 GLY A C 1
ATOM 844 O O . GLY A 1 109 ? -0.236 12.476 -6.008 1.00 88.31 109 GLY A O 1
ATOM 845 N N . GLY A 1 110 ? -0.494 14.603 -6.646 1.00 84.75 110 GLY A N 1
ATOM 846 C CA . GLY A 1 110 ? -1.397 14.945 -5.539 1.00 84.75 110 GLY A CA 1
ATOM 847 C C . GLY A 1 110 ? -2.661 14.078 -5.472 1.00 84.75 110 GLY A C 1
ATOM 848 O O . GLY A 1 110 ? -3.124 13.746 -4.381 1.00 84.75 110 GLY A O 1
ATOM 849 N N . SER A 1 111 ? -3.206 13.663 -6.621 1.00 83.69 111 SER A N 1
ATOM 850 C CA . SER A 1 111 ? -4.400 12.809 -6.677 1.00 83.69 111 SER A CA 1
ATOM 851 C C . SER A 1 111 ? -4.125 11.384 -6.189 1.00 83.69 111 SER A C 1
ATOM 853 O O . SER A 1 111 ? -4.923 10.835 -5.424 1.00 83.69 111 SER A O 1
ATOM 855 N N . GLY A 1 112 ? -2.999 10.786 -6.586 1.00 87.50 112 GLY A N 1
ATOM 856 C CA . GLY A 1 112 ? -2.629 9.440 -6.161 1.00 87.50 112 GLY A CA 1
ATOM 857 C C . GLY A 1 112 ? -2.194 9.394 -4.702 1.00 87.50 112 GLY A C 1
ATOM 858 O O . GLY A 1 112 ? -2.686 8.548 -3.956 1.00 87.50 112 GLY A O 1
ATOM 859 N N . ALA A 1 113 ? -1.397 10.364 -4.244 1.00 88.69 113 ALA A N 1
ATOM 860 C CA . ALA A 1 113 ? -1.031 10.485 -2.834 1.00 88.69 113 ALA A CA 1
ATOM 861 C C . ALA A 1 113 ? -2.269 10.620 -1.922 1.00 88.69 113 ALA A C 1
ATOM 863 O O . ALA A 1 113 ? -2.384 9.921 -0.911 1.00 88.69 113 ALA A O 1
ATOM 864 N N . ALA A 1 114 ? -3.245 11.455 -2.303 1.00 89.94 114 ALA A N 1
ATOM 865 C CA . ALA A 1 114 ? -4.500 11.600 -1.562 1.00 89.94 114 ALA A CA 1
ATOM 866 C C . ALA A 1 114 ? -5.324 10.301 -1.551 1.00 89.94 114 ALA A C 1
ATOM 868 O O . ALA A 1 114 ? -5.866 9.918 -0.510 1.00 89.94 114 ALA A O 1
ATOM 869 N N . ARG A 1 115 ? -5.385 9.591 -2.686 1.00 90.31 115 ARG A N 1
ATOM 870 C CA . ARG A 1 115 ? -6.056 8.289 -2.794 1.00 90.31 115 ARG A CA 1
ATOM 871 C C . ARG A 1 115 ? -5.420 7.262 -1.860 1.00 90.31 115 ARG A C 1
ATOM 873 O O . ARG A 1 115 ? -6.137 6.630 -1.090 1.00 90.31 115 ARG A O 1
ATOM 880 N N . VAL A 1 116 ? -4.095 7.136 -1.879 1.00 92.88 116 VAL A N 1
ATOM 881 C CA . VAL A 1 116 ? -3.344 6.237 -0.990 1.00 92.88 116 VAL A CA 1
ATOM 882 C C . VAL A 1 116 ? -3.598 6.581 0.477 1.00 92.88 116 VAL A C 1
ATOM 884 O O . VAL A 1 116 ? -3.874 5.690 1.276 1.00 92.88 116 VAL A O 1
ATOM 887 N N . ALA A 1 117 ? -3.558 7.863 0.847 1.00 93.06 117 ALA A N 1
ATOM 888 C CA . ALA A 1 117 ? -3.821 8.291 2.218 1.00 93.06 117 ALA A CA 1
ATOM 889 C C . ALA A 1 117 ? -5.248 7.936 2.678 1.00 93.06 117 ALA A C 1
ATOM 891 O O . ALA A 1 117 ? -5.439 7.455 3.799 1.00 93.06 117 ALA A O 1
ATOM 892 N N . MET A 1 118 ? -6.242 8.135 1.808 1.00 93.00 118 MET A N 1
ATOM 893 C CA . MET A 1 118 ? -7.635 7.772 2.071 1.00 93.00 118 MET A CA 1
ATOM 894 C C . MET A 1 118 ? -7.794 6.260 2.273 1.00 93.00 118 MET A C 1
ATOM 896 O O . MET A 1 118 ? -8.408 5.833 3.250 1.00 93.00 118 MET A O 1
ATOM 900 N N . GLU A 1 119 ? -7.207 5.452 1.393 1.00 94.75 119 GLU A N 1
ATOM 901 C CA . GLU A 1 119 ? -7.279 3.991 1.468 1.00 94.75 119 GLU A CA 1
ATOM 902 C C . GLU A 1 119 ? -6.519 3.438 2.686 1.00 94.75 119 GLU A C 1
ATOM 904 O O . GLU A 1 119 ? -7.020 2.563 3.387 1.00 94.75 119 GLU A O 1
ATOM 909 N N . LEU A 1 120 ? -5.364 4.012 3.041 1.00 95.50 120 LEU A N 1
ATOM 910 C CA . LEU A 1 120 ? -4.660 3.677 4.285 1.00 95.50 120 LEU A CA 1
ATOM 911 C C . LEU A 1 120 ? -5.500 4.005 5.524 1.00 95.50 120 LEU A C 1
ATOM 913 O O . LEU A 1 120 ? -5.497 3.246 6.493 1.00 95.50 120 LEU A O 1
ATOM 917 N N . LYS A 1 121 ? -6.229 5.127 5.520 1.00 94.94 121 LYS A N 1
ATOM 918 C CA . LYS A 1 121 ? -7.161 5.463 6.605 1.00 94.94 121 LYS A CA 1
ATOM 919 C C . LYS A 1 121 ? -8.302 4.446 6.683 1.00 94.94 121 LYS A C 1
ATOM 921 O O . LYS A 1 121 ? -8.641 4.018 7.786 1.00 94.94 121 LYS A O 1
ATOM 926 N N . ALA A 1 122 ? -8.857 4.040 5.542 1.00 94.00 122 ALA A N 1
ATOM 927 C CA . ALA A 1 122 ? -9.892 3.012 5.475 1.00 94.00 122 ALA A CA 1
ATOM 928 C C . ALA A 1 122 ? -9.389 1.656 6.002 1.00 94.00 122 ALA A C 1
ATOM 930 O O . ALA A 1 122 ? -10.069 1.043 6.823 1.00 94.00 122 ALA A O 1
ATOM 931 N N . LEU A 1 123 ? -8.177 1.235 5.623 1.00 94.44 123 LEU A N 1
ATOM 932 C CA . LEU A 1 123 ? -7.552 0.012 6.137 1.00 94.44 123 LEU A CA 1
ATOM 933 C C . LEU A 1 123 ? -7.378 0.048 7.656 1.00 94.44 123 LEU A C 1
ATOM 935 O O . LEU A 1 123 ? -7.782 -0.894 8.333 1.00 94.44 123 LEU A O 1
ATOM 939 N N . ARG A 1 124 ? -6.843 1.144 8.209 1.00 95.25 124 ARG A N 1
ATOM 940 C CA . ARG A 1 124 ? -6.693 1.295 9.668 1.00 95.25 124 ARG A CA 1
ATOM 941 C C . ARG A 1 124 ? -8.037 1.221 10.381 1.00 95.25 124 ARG A C 1
ATOM 943 O O . ARG A 1 124 ? -8.147 0.572 11.415 1.00 95.25 124 ARG A O 1
ATOM 950 N N . LEU A 1 125 ? -9.066 1.863 9.826 1.00 94.31 125 LEU A N 1
ATOM 951 C CA . LEU A 1 125 ? -10.413 1.821 10.391 1.00 94.31 125 LEU A CA 1
ATOM 952 C C . LEU A 1 125 ? -10.974 0.393 10.399 1.00 94.31 125 LEU A C 1
ATOM 954 O O . LEU A 1 125 ? -11.505 -0.046 11.416 1.00 94.31 125 LEU A O 1
ATOM 958 N N . GLN A 1 126 ? -10.820 -0.342 9.296 1.00 94.06 126 GLN A N 1
ATOM 959 C CA . GLN A 1 126 ? -11.241 -1.740 9.203 1.00 94.06 126 GLN A CA 1
ATOM 960 C C . GLN A 1 126 ? -10.464 -2.639 10.170 1.00 94.06 126 GLN A C 1
ATOM 962 O O . GLN A 1 126 ? -11.072 -3.470 10.844 1.00 94.06 126 GLN A O 1
ATOM 967 N N . ALA A 1 127 ? -9.145 -2.461 10.279 1.00 92.81 127 ALA A N 1
ATOM 968 C CA . ALA A 1 127 ? -8.311 -3.204 11.216 1.00 92.81 127 ALA A CA 1
ATOM 969 C C . ALA A 1 127 ? -8.763 -2.966 12.666 1.00 92.81 127 ALA A C 1
ATOM 971 O O . ALA A 1 127 ? -9.057 -3.927 13.376 1.00 92.81 127 ALA A O 1
ATOM 972 N N . SER A 1 128 ? -8.939 -1.705 13.072 1.00 93.38 128 SER A N 1
ATOM 973 C CA . SER A 1 128 ? -9.454 -1.347 14.400 1.00 93.38 128 SER A CA 1
ATOM 974 C C . SER A 1 128 ? -10.849 -1.916 14.660 1.00 93.38 128 SER A C 1
ATOM 976 O O . SER A 1 128 ? -11.101 -2.446 15.740 1.00 93.38 128 SER A O 1
ATOM 978 N N . ALA A 1 129 ? -11.750 -1.866 13.675 1.00 93.00 129 ALA A N 1
ATOM 979 C CA . ALA A 1 129 ? -13.090 -2.434 13.801 1.00 93.00 129 ALA A CA 1
ATOM 980 C C . ALA A 1 129 ? -13.054 -3.956 14.017 1.00 93.00 129 ALA A C 1
ATOM 982 O O . ALA A 1 129 ? -13.782 -4.472 14.866 1.00 93.00 129 ALA A O 1
ATOM 983 N N . ARG A 1 130 ? -12.176 -4.680 13.306 1.00 94.12 130 ARG A N 1
ATOM 984 C CA . ARG A 1 130 ? -11.970 -6.120 13.528 1.00 94.12 130 ARG A CA 1
ATOM 985 C C . ARG A 1 130 ? -11.430 -6.403 14.924 1.00 94.12 130 ARG A C 1
ATOM 987 O O . ARG A 1 130 ? -11.935 -7.319 15.565 1.00 94.12 130 ARG A O 1
ATOM 994 N N . THR A 1 131 ? -10.474 -5.614 15.411 1.00 92.31 131 THR A N 1
ATOM 995 C CA . THR A 1 131 ? -9.947 -5.750 16.777 1.00 92.31 131 THR A CA 1
ATOM 996 C C . THR A 1 131 ? -11.048 -5.556 17.817 1.00 92.31 131 THR A C 1
ATOM 998 O O . THR A 1 131 ? -11.219 -6.404 18.688 1.00 92.31 131 THR A O 1
ATOM 1001 N N . VAL A 1 132 ? -11.854 -4.493 17.701 1.00 93.38 132 VAL A N 1
ATOM 1002 C CA . VAL A 1 132 ? -12.991 -4.248 18.608 1.00 93.38 132 VAL A CA 1
ATOM 1003 C C . VAL A 1 132 ? -13.987 -5.406 18.560 1.00 93.38 132 VAL A C 1
ATOM 1005 O O . VAL A 1 132 ? -14.399 -5.908 19.604 1.00 93.38 132 VAL A O 1
ATOM 1008 N N . HIS A 1 133 ? -14.331 -5.883 17.362 1.00 93.25 133 HIS A N 1
ATOM 1009 C CA . HIS A 1 133 ? -15.228 -7.023 17.203 1.00 93.25 133 HIS A CA 1
ATOM 1010 C C . HIS A 1 133 ? -14.668 -8.305 17.839 1.00 93.25 133 HIS A C 1
ATOM 1012 O O . HIS A 1 133 ? -15.419 -9.053 18.459 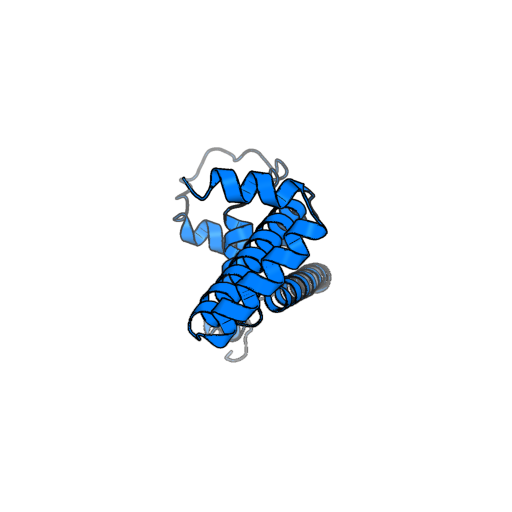1.00 93.25 133 HIS A O 1
ATOM 1018 N N . GLN A 1 134 ? -13.364 -8.561 17.709 1.00 92.81 134 GLN A N 1
ATOM 1019 C CA . GLN A 1 134 ? -12.705 -9.709 18.335 1.00 92.81 134 GLN A CA 1
ATOM 1020 C C . GLN A 1 134 ? -12.713 -9.614 19.863 1.00 92.81 134 GLN A C 1
ATOM 1022 O O . GLN A 1 134 ? -13.016 -10.609 20.515 1.00 92.81 134 GLN A O 1
ATOM 1027 N N . LEU A 1 135 ? -12.447 -8.432 20.429 1.00 93.19 135 LEU A N 1
ATOM 1028 C CA . LEU A 1 135 ? -12.495 -8.207 21.878 1.00 93.19 135 LEU A CA 1
ATOM 1029 C C . LEU A 1 135 ? -13.896 -8.450 22.447 1.00 93.19 135 LEU A C 1
ATOM 1031 O O . LEU A 1 135 ? -14.035 -9.065 23.495 1.00 93.19 135 LEU A O 1
ATOM 1035 N N . CYS A 1 136 ? -14.947 -8.055 21.728 1.00 93.75 136 CYS A N 1
ATOM 1036 C CA . CYS A 1 136 ? -16.332 -8.261 22.167 1.00 93.75 136 CYS A CA 1
ATOM 1037 C C . CYS A 1 136 ? -16.782 -9.732 22.184 1.00 93.75 136 CYS A C 1
ATOM 1039 O O . CYS A 1 136 ? -17.930 -10.002 22.528 1.00 93.75 136 CYS A O 1
ATOM 1041 N N . ARG A 1 137 ? -15.929 -10.685 21.778 1.00 95.00 137 ARG A N 1
ATOM 1042 C CA . ARG A 1 137 ? -16.242 -12.121 21.846 1.00 95.00 137 ARG A CA 1
ATOM 1043 C C . ARG A 1 137 ? -16.054 -12.713 23.241 1.00 95.00 137 ARG A C 1
ATOM 1045 O O . ARG A 1 137 ? -16.492 -13.839 23.455 1.00 95.00 137 ARG A O 1
ATOM 1052 N N . THR A 1 138 ? -15.414 -11.994 24.164 1.00 95.44 138 THR A N 1
ATOM 1053 C CA . THR A 1 138 ? -15.244 -12.417 25.560 1.00 95.44 138 THR A CA 1
ATOM 1054 C C . THR A 1 138 ? -16.001 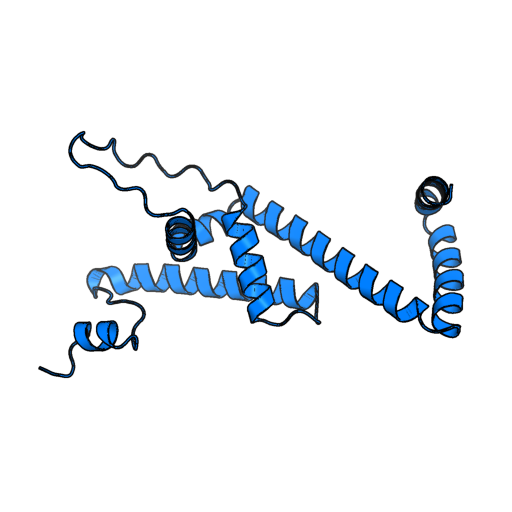-11.480 26.504 1.00 95.44 138 THR A C 1
ATOM 1056 O O . THR A 1 138 ? -16.118 -10.286 26.209 1.00 95.44 138 THR A O 1
ATOM 1059 N N . PRO A 1 139 ? -16.513 -11.980 27.644 1.00 92.38 139 PRO A N 1
ATOM 1060 C CA . PRO A 1 139 ? -17.249 -11.144 28.591 1.00 92.38 139 PRO A CA 1
ATOM 1061 C C . PRO A 1 139 ? -16.379 -10.018 29.173 1.00 92.38 139 PRO A C 1
ATOM 1063 O O . PRO A 1 139 ? -16.844 -8.883 29.290 1.00 92.38 139 PRO A O 1
ATOM 1066 N N . GLU A 1 140 ? -15.097 -10.280 29.443 1.00 94.81 140 GLU A N 1
ATOM 1067 C CA . GLU A 1 140 ? -14.151 -9.269 29.933 1.00 94.81 140 GLU A CA 1
ATOM 1068 C C . GLU A 1 140 ? -13.889 -8.186 28.880 1.00 94.81 140 GLU A C 1
ATOM 1070 O O . GLU A 1 140 ? -13.744 -7.007 29.208 1.00 94.81 140 GLU A O 1
ATOM 1075 N N . GLY A 1 141 ? -13.843 -8.567 27.599 1.00 92.88 141 GLY A N 1
ATOM 1076 C CA . GLY A 1 141 ? -13.639 -7.631 26.500 1.00 92.88 141 GLY A CA 1
ATOM 1077 C C . GLY A 1 141 ? -14.852 -6.731 26.270 1.00 92.88 141 GLY A C 1
ATOM 1078 O O . GLY A 1 141 ? -14.684 -5.534 26.025 1.00 92.88 141 GLY A O 1
ATOM 1079 N N . THR A 1 142 ? -16.070 -7.260 26.425 1.00 92.50 142 THR A N 1
ATOM 1080 C CA . THR A 1 142 ? -17.301 -6.457 26.405 1.00 92.50 142 THR A CA 1
ATOM 1081 C C . THR A 1 142 ? -17.334 -5.454 27.558 1.00 92.50 142 THR A C 1
ATOM 1083 O O . THR A 1 142 ? -17.613 -4.275 27.332 1.00 92.50 142 THR A O 1
ATOM 1086 N N . GLU A 1 143 ? -17.005 -5.874 28.782 1.00 93.06 143 GLU A N 1
ATOM 1087 C CA . GLU A 1 143 ? -16.951 -4.962 29.930 1.00 93.06 143 GLU A CA 1
ATOM 1088 C C . GLU A 1 143 ? -15.864 -3.888 29.752 1.00 93.06 143 GLU A C 1
ATOM 1090 O O . GLU A 1 143 ? -16.104 -2.698 29.987 1.00 93.06 143 GLU A O 1
ATOM 1095 N N . GLY A 1 144 ? -14.684 -4.286 29.268 1.00 93.31 144 GLY A N 1
ATOM 1096 C CA . GLY A 1 144 ? -13.589 -3.377 28.940 1.00 93.31 144 GLY A CA 1
ATOM 1097 C C . GLY A 1 144 ? -13.982 -2.327 27.898 1.00 93.31 144 GLY A C 1
ATOM 1098 O O . GLY A 1 144 ? -13.676 -1.146 28.078 1.00 93.31 144 GLY A O 1
ATOM 1099 N N . LEU A 1 145 ? -14.718 -2.720 26.850 1.00 93.50 145 LEU A N 1
ATOM 1100 C CA . LEU A 1 145 ? -15.236 -1.793 25.842 1.00 93.50 145 LEU A CA 1
ATOM 1101 C C . LEU A 1 145 ? -16.166 -0.748 26.467 1.00 93.50 145 LEU A C 1
ATOM 1103 O O . LEU A 1 145 ? -16.014 0.441 26.190 1.00 93.50 145 LEU A O 1
ATOM 1107 N N . VAL A 1 146 ? -17.114 -1.169 27.310 1.00 92.62 146 VAL A N 1
ATOM 1108 C CA . VAL A 1 146 ? -18.065 -0.254 27.963 1.00 92.62 146 VAL A CA 1
ATOM 1109 C C . VAL A 1 146 ? -17.327 0.756 28.842 1.00 92.62 146 VAL A C 1
ATOM 1111 O O . VAL A 1 146 ? -17.572 1.960 28.734 1.00 92.62 146 VAL A O 1
ATOM 1114 N N . ARG A 1 147 ? -16.376 0.293 29.665 1.00 93.44 147 ARG A N 1
ATOM 1115 C CA . ARG A 1 147 ? -15.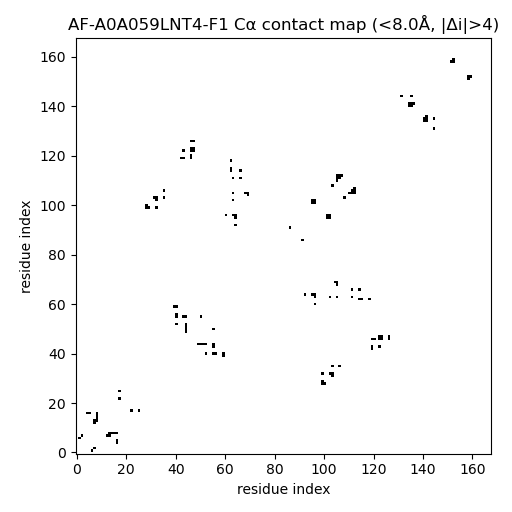554 1.174 30.512 1.00 93.44 147 ARG A CA 1
ATOM 1116 C C . ARG A 1 147 ? -14.723 2.153 29.677 1.00 93.44 147 ARG A C 1
ATOM 1118 O O . ARG A 1 147 ? -14.676 3.339 29.998 1.00 93.44 147 ARG A O 1
ATOM 1125 N N . GLY A 1 148 ? -14.110 1.680 28.591 1.00 92.81 148 GLY A N 1
ATOM 1126 C CA . GLY A 1 148 ? -13.339 2.518 27.672 1.00 92.81 148 GLY A CA 1
ATOM 1127 C C . GLY A 1 148 ? -14.198 3.572 26.972 1.00 92.81 148 GLY A C 1
ATOM 1128 O O . GLY A 1 148 ? -13.834 4.745 26.943 1.00 92.81 148 GLY A O 1
ATOM 1129 N N . LEU A 1 149 ? -15.380 3.193 26.476 1.00 92.12 149 LEU A N 1
ATOM 1130 C CA . LEU A 1 149 ? -16.321 4.126 25.849 1.00 92.12 149 LEU A CA 1
ATOM 1131 C C . LEU A 1 149 ? -16.786 5.213 26.822 1.00 92.12 149 LEU A C 1
ATOM 1133 O O . LEU A 1 149 ? -16.858 6.374 26.424 1.00 92.12 149 LEU A O 1
ATOM 1137 N N . ALA A 1 150 ? -17.046 4.875 28.089 1.00 90.75 150 ALA A N 1
ATOM 1138 C CA . ALA A 1 150 ? -17.392 5.862 29.111 1.00 90.75 150 ALA A CA 1
ATOM 1139 C C . ALA A 1 150 ? -16.276 6.909 29.301 1.00 90.75 150 ALA A C 1
ATOM 1141 O O . ALA A 1 150 ? -16.557 8.107 29.358 1.00 90.75 150 ALA A O 1
ATOM 1142 N N . GLN A 1 151 ? -15.008 6.483 29.318 1.00 92.19 151 GLN A N 1
ATOM 1143 C CA . GLN A 1 151 ? -13.860 7.397 29.385 1.00 92.19 151 GLN A CA 1
ATOM 1144 C C . GLN A 1 151 ? -13.721 8.246 28.112 1.00 92.19 151 GLN A C 1
ATOM 1146 O O . GLN A 1 151 ? -13.500 9.454 28.192 1.00 92.19 151 GLN A O 1
ATOM 1151 N N . CYS A 1 152 ? -13.902 7.649 26.930 1.00 92.25 152 CYS A N 1
ATOM 1152 C CA . CYS A 1 152 ? -13.849 8.380 25.663 1.00 92.25 152 CYS A CA 1
ATOM 1153 C C . CYS A 1 152 ? -14.960 9.429 25.547 1.00 92.25 152 CYS A C 1
ATOM 1155 O O . CYS A 1 152 ? -14.710 10.513 25.025 1.00 92.25 152 CYS A O 1
ATOM 1157 N N . LEU A 1 153 ? -16.163 9.132 26.042 1.00 91.75 153 LEU A N 1
ATOM 1158 C CA . LEU A 1 153 ? -17.284 10.071 26.082 1.00 91.75 153 LEU A CA 1
ATOM 1159 C C . LEU A 1 153 ? -17.009 11.260 27.003 1.00 91.75 153 LEU A C 1
ATOM 1161 O O . LEU A 1 153 ? -17.379 12.381 26.661 1.00 91.75 153 LEU A O 1
ATOM 1165 N N . ALA A 1 154 ? -16.327 11.033 28.129 1.00 89.44 154 ALA A N 1
ATOM 1166 C CA . ALA A 1 154 ? -15.899 12.112 29.015 1.00 89.44 154 ALA A CA 1
ATOM 1167 C C . ALA A 1 154 ? -14.878 13.046 28.340 1.00 89.44 154 ALA A C 1
ATOM 1169 O O . ALA A 1 154 ? -14.914 14.254 28.557 1.00 89.44 154 ALA A O 1
ATOM 1170 N N . ALA A 1 155 ? -13.995 12.502 27.495 1.00 91.44 155 ALA A N 1
ATOM 1171 C CA . ALA A 1 155 ? -12.982 13.277 26.776 1.00 91.44 155 ALA A CA 1
ATOM 1172 C C . ALA A 1 155 ? -13.493 13.930 25.475 1.00 91.44 155 ALA A C 1
ATOM 1174 O O . ALA A 1 155 ? -12.972 14.965 25.071 1.00 91.44 155 ALA A O 1
ATOM 1175 N N . ASN A 1 156 ?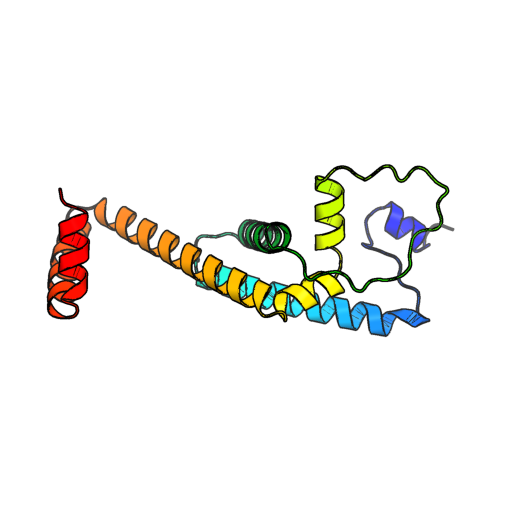 -14.486 13.336 24.801 1.00 91.88 156 ASN A N 1
ATOM 1176 C CA . ASN A 1 156 ? -14.976 13.773 23.491 1.00 91.88 156 ASN A CA 1
ATOM 1177 C C . ASN A 1 156 ? -16.518 13.803 23.441 1.00 91.88 156 ASN A C 1
ATOM 1179 O O . ASN A 1 156 ? -17.143 12.817 23.036 1.00 91.88 156 ASN A O 1
ATOM 1183 N N . PRO A 1 157 ? -17.163 14.942 23.763 1.00 86.94 157 PRO A N 1
ATOM 1184 C CA . PRO A 1 157 ? -18.626 15.044 23.799 1.00 86.94 157 PRO A CA 1
ATOM 1185 C C . PRO A 1 157 ? -19.288 14.887 22.418 1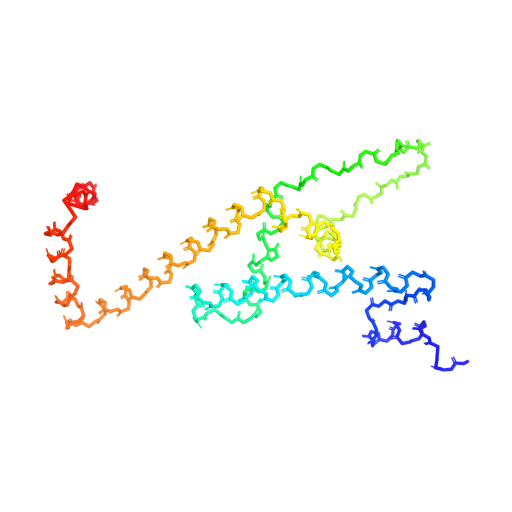.00 86.94 157 PRO A C 1
ATOM 1187 O O . PRO A 1 157 ? -20.438 14.463 22.318 1.00 86.94 157 PRO A O 1
ATOM 1190 N N . SER A 1 158 ? -18.566 15.165 21.328 1.00 89.56 158 SER A N 1
ATOM 1191 C CA . SER A 1 158 ? -19.050 14.956 19.954 1.00 89.56 158 SER A CA 1
ATOM 1192 C C . SER A 1 158 ? -19.324 13.482 19.628 1.00 89.56 158 SER A C 1
ATOM 1194 O O . SER A 1 158 ? -20.230 13.186 18.846 1.00 89.56 158 SER A O 1
ATOM 1196 N N . LEU A 1 159 ? -18.609 12.549 20.267 1.00 88.88 159 LEU A N 1
ATOM 1197 C CA . LEU A 1 159 ? -18.812 11.108 20.104 1.00 88.88 159 LEU A CA 1
ATOM 1198 C C . LEU A 1 159 ? -20.173 10.665 20.665 1.00 88.88 159 LEU A C 1
ATOM 1200 O O . LEU A 1 159 ? -20.806 9.761 20.124 1.00 88.88 159 LEU A O 1
ATOM 1204 N N . GLN A 1 160 ? -20.678 11.354 21.692 1.00 86.25 160 GLN A N 1
ATOM 1205 C CA . GLN A 1 160 ? -21.994 11.079 22.268 1.00 86.25 160 GLN A CA 1
ATOM 1206 C C . GLN A 1 160 ? -23.122 11.311 21.258 1.00 86.25 160 GLN A C 1
ATOM 1208 O O . GLN A 1 160 ? -24.055 10.512 21.170 1.00 86.25 160 GLN A O 1
ATOM 1213 N N . LEU A 1 161 ? -23.031 12.393 20.478 1.00 86.50 161 LEU A N 1
ATOM 1214 C CA . LEU A 1 161 ? -24.007 12.710 19.434 1.00 86.50 161 LEU A CA 1
ATOM 1215 C C . LEU A 1 161 ? -24.012 11.646 18.332 1.00 86.50 161 LEU A C 1
ATOM 1217 O O . LEU A 1 161 ? -25.079 11.235 17.881 1.00 86.50 161 LEU A O 1
ATOM 1221 N N . GLN A 1 162 ? -22.829 11.167 17.945 1.00 87.56 162 GLN A N 1
ATOM 1222 C CA . GLN A 1 162 ? -22.683 10.106 16.947 1.00 87.56 162 GLN A CA 1
ATOM 1223 C C . GLN A 1 162 ? -23.238 8.766 17.440 1.00 87.56 162 GLN A C 1
ATOM 1225 O O . GLN A 1 162 ? -23.913 8.072 16.691 1.00 87.56 162 GLN A O 1
ATOM 1230 N N . LEU A 1 163 ? -23.012 8.399 18.704 1.00 89.00 163 LEU A N 1
ATOM 1231 C CA . LEU A 1 163 ? -23.579 7.162 19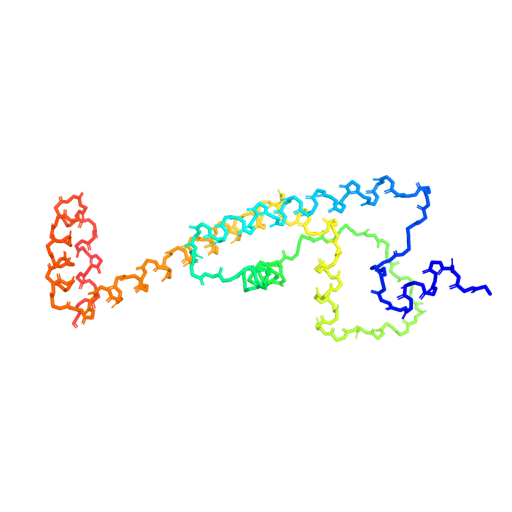.252 1.00 89.00 163 LEU A CA 1
ATOM 1232 C C . LEU A 1 163 ? -25.105 7.222 19.345 1.00 89.00 163 LEU A C 1
ATOM 1234 O O . LEU A 1 163 ? -25.781 6.250 19.016 1.00 89.00 163 LEU A O 1
ATOM 1238 N N . ARG A 1 164 ? -25.663 8.375 19.733 1.00 88.38 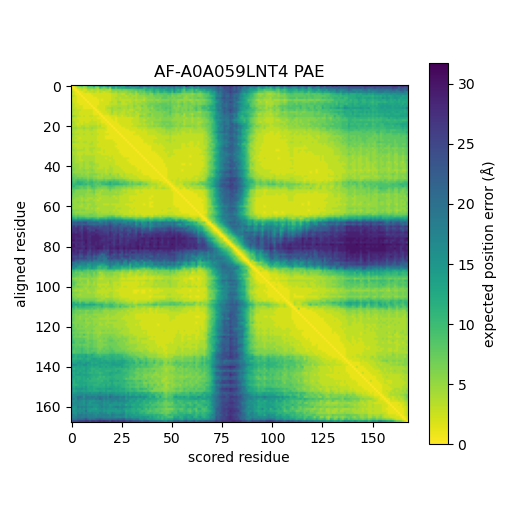164 ARG A N 1
ATOM 1239 C CA . ARG A 1 164 ? -27.119 8.569 19.781 1.00 88.38 164 ARG A CA 1
ATOM 1240 C C . ARG A 1 164 ? -27.780 8.426 18.413 1.00 88.38 164 ARG A C 1
ATOM 1242 O O . ARG A 1 164 ? -28.896 7.929 18.348 1.00 88.38 164 ARG A O 1
ATOM 1249 N N . SER A 1 165 ? -27.123 8.846 17.329 1.00 91.19 165 SER A N 1
ATOM 1250 C CA . SER A 1 165 ? -27.690 8.684 15.985 1.00 91.19 165 SER A CA 1
ATOM 1251 C C . SER A 1 165 ? -27.679 7.231 15.495 1.00 91.19 165 SER A C 1
ATOM 1253 O O . SER A 1 165 ? -28.499 6.886 14.644 1.00 91.19 165 SER A O 1
ATOM 1255 N N . LEU A 1 166 ? -26.792 6.390 16.040 1.00 89.44 166 LEU A N 1
ATOM 1256 C CA . LEU A 1 166 ? -26.667 4.971 15.697 1.00 89.44 166 LEU A CA 1
ATOM 1257 C C . LEU A 1 166 ? -27.593 4.052 16.513 1.00 89.44 166 LEU A C 1
ATOM 1259 O O . LEU A 1 166 ? -28.014 3.024 15.995 1.00 89.44 166 LEU A O 1
ATOM 1263 N N . LEU A 1 167 ? -27.916 4.406 17.762 1.00 85.00 167 LEU A N 1
ATOM 1264 C CA . LEU A 1 167 ? -28.698 3.581 18.701 1.00 85.00 167 LEU A CA 1
ATOM 1265 C C . LEU A 1 167 ? -30.216 3.853 18.654 1.00 85.00 167 LEU A C 1
ATOM 1267 O O . LEU A 1 167 ? -30.838 4.012 19.702 1.00 85.00 167 LEU A O 1
ATOM 1271 N N . LYS A 1 168 ? -30.812 3.945 17.461 1.00 59.28 168 LYS A N 1
ATOM 1272 C CA . LYS A 1 168 ? -32.276 4.082 17.343 1.00 59.28 168 LYS A CA 1
ATOM 1273 C C . LYS A 1 168 ? -33.016 2.835 17.813 1.00 59.28 168 LYS A C 1
ATOM 1275 O O . LYS A 1 168 ? -32.624 1.734 17.369 1.00 59.28 168 LYS A O 1
#

Radius of gyration: 23.9 Å; Cα contacts (8 Å, |Δi|>4): 82; chains: 1; bounding box: 56×36×71 Å

Secondary structure (DSSP, 8-state):
--S-HHHHHHTTS-S----HHHHHHHHHHHHHHHHHHHHHHHHHHHH-TTS-HHHHHHHHHHHHHTS-PPPPP------S-S---PPPHHHHHHHHHH-HHHHHHHHHSHHHHHHHHHHHHHHHHHHHHHHHHHHTTSHHHHHHHHHHHHHHHHH-HHHHHHHHHH--

Foldseek 3Di:
DCPDPVNCVVVVVDPDDDDPVCVVVVVVLVVVLVVLLVVLLVLLCVLAVPDDSVNSSVVLLCLLLPFDFDDPPPPDDDDPDDPPPPPPPVVVSVVCSPDSVSSCCLCVPPRNVVSSVVVSVVSNVVNVVVVLVVLCVDPVSVVVVVVVVVVVCVVDVVVVVVVVVVPD

Solvent-accessible surface area (backbone atoms only — not comparable to full-atom values): 9941 Å² total; per-residue (Å²): 133,86,89,42,72,68,53,39,39,75,69,62,78,39,97,70,89,74,59,74,95,49,38,66,64,50,52,51,45,47,48,52,35,51,53,53,51,52,51,52,46,51,52,47,38,71,36,31,78,86,53,52,70,68,58,44,50,53,50,52,50,50,55,58,73,72,42,85,71,79,80,71,80,89,74,71,84,79,79,89,82,72,90,76,77,75,68,58,72,69,58,52,49,52,53,52,68,67,31,44,66,60,49,42,52,35,57,77,27,72,69,38,40,51,50,52,53,52,51,47,51,51,43,31,51,51,42,52,50,51,51,55,56,59,38,53,74,38,74,68,36,41,53,48,49,54,56,48,49,55,54,48,40,75,77,34,66,71,54,51,59,55,51,60,72,70,69,119

Mean predicted aligned error: 9.33 Å

pLDDT: mean 84.99, std 16.67, range [34.81, 96.69]

Sequence (168 aa):
MHDGPVRMLAKGVLHGIVPWARARAFFAAHLRRRLAEEELLRHIASADPGLGRAAAREALKNWFLSSPLPAAPAVGSPQRGSGVVLPPASRRGEELWRNDGQFLEWVEGGSGAARVAMELKALRLQASARTVHQLCRTPEGTEGLVRGLAQCLAANPSLQLQLRSLLK